Protein AF-A0A956LA83-F1 (afdb_monomer)

Radius of gyration: 20.6 Å; Cα contacts (8 Å, |Δi|>4): 342; chains: 1; bounding box: 44×42×59 Å

pLDDT: mean 84.67, std 11.17, range [37.56, 96.06]

Secondary structure (DSSP, 8-state):
--SS--EEEE--B--SSS-BSHHHHHHHHHSTT--TT-GGGS---TT-BSSSS---EEEEE-SSS-EEE-TTTTT----SBEEEEEEE-SSSSSSPEEEEEETTEEEEEEPP--SS--EEEEE----SSS-TT-TT-EEEEEETTEEEEEE--S--BTTB---SSEEEEEET----

Fol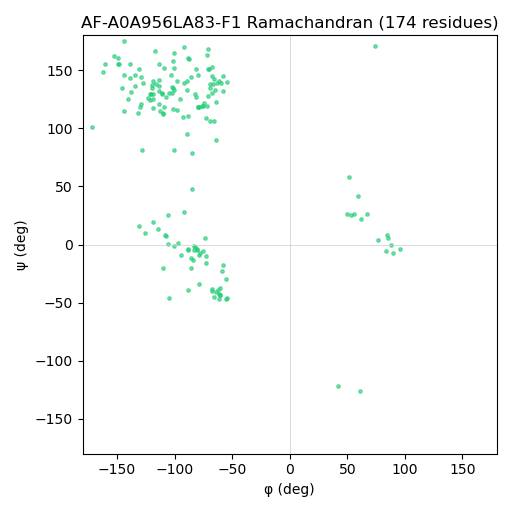dseek 3Di:
DQQDDFKDKDDWQAFPDQAACVVVVVCLVPDPPQDPVDPVSRDCCDRHTHPGGGWIWMWGDPNPRDTDTCCVVLVNGDRFRWQKKAWDQPVPQQFIWIWTDGDVDDIDIRDDDDPADFDKDKDQDADDPDPRRQAQDWDWDAFPNHIHIDGQHPDDMRVDYYDSIDMGGRGHTPGD

Nearest PDB structures (foldseek):
  9etn-assembly1_A  TM=8.160E-01  e=3.363E-03  Mus musculus

Solvent-accessible surface area (backbone atoms only — not comparable to full-atom values): 10405 Å² total; per-residue (Å²): 125,74,26,66,88,54,70,50,76,45,78,8,40,14,32,88,34,71,46,49,44,53,65,58,53,51,49,52,73,72,40,84,88,67,57,89,86,46,72,84,73,57,73,90,58,82,42,40,12,80,80,28,74,35,73,31,44,28,34,39,53,74,61,78,90,46,70,46,83,38,19,70,83,72,71,59,53,58,67,54,32,38,54,23,49,25,47,38,52,84,86,71,82,73,43,65,20,42,42,37,37,32,65,101,46,79,65,47,76,47,77,53,84,74,96,72,84,58,37,59,52,76,45,78,61,67,33,88,90,61,61,56,72,25,59,74,45,72,47,82,48,51,32,76,92,44,63,35,58,48,64,25,66,87,74,78,39,62,87,30,58,41,57,60,53,47,76,43,82,42,40,90,32,90,57,108

Sequence (176 a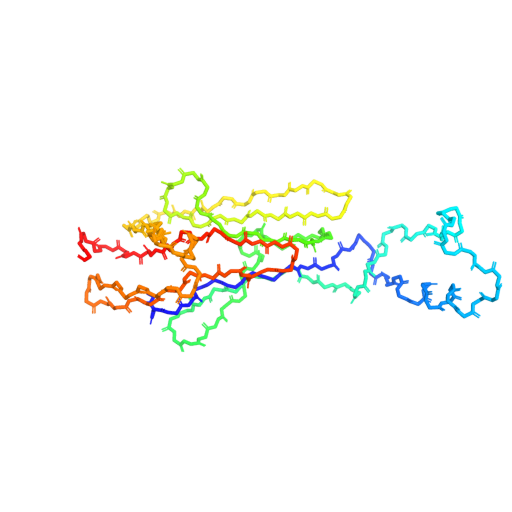a):
GDGDQDLFVVNGLRSRGKQNYIPVLLEMIITPGVDFSDVNNYPDIGDMTWSGYQKQRFFHNLGDGTFAEMAAIAGVDNDLDGRGIAVADFDNDGLLDFYQTNANQPALLYRGTTEKPGNWVQLKLEGTQANRDAVGARVLLTAGGETYLREVNGGNGYSSQSAKRLHFGIGGATAV

Mean predicted aligned error: 8.22 Å

Structure (mmCIF, N/CA/C/O backbone):
data_AF-A0A956LA83-F1
#
_entry.id   AF-A0A956LA83-F1
#
loop_
_atom_site.group_PDB
_atom_site.id
_atom_site.type_symbol
_atom_site.label_atom_id
_atom_site.label_alt_id
_atom_site.label_comp_id
_atom_site.label_asym_id
_atom_site.label_entity_id
_atom_site.label_seq_id
_atom_site.pdbx_PDB_ins_code
_atom_site.Cartn_x
_atom_site.Cartn_y
_atom_site.Cartn_z
_atom_site.occupancy
_atom_site.B_iso_or_equiv
_atom_site.auth_seq_id
_atom_site.auth_comp_id
_atom_site.auth_asym_id
_atom_site.auth_atom_id
_atom_site.pdbx_PDB_model_num
ATOM 1 N N . GLY A 1 1 ? -0.295 -4.627 18.316 1.00 45.66 1 GLY A N 1
ATOM 2 C CA . GLY A 1 1 ? 0.424 -3.561 17.606 1.00 45.66 1 GLY A CA 1
ATOM 3 C C . GLY A 1 1 ? 0.638 -2.449 18.596 1.00 45.66 1 GLY A C 1
ATOM 4 O O . GLY A 1 1 ? -0.288 -2.154 19.334 1.00 45.66 1 GLY A O 1
ATOM 5 N N . ASP A 1 2 ? 1.842 -1.902 18.638 1.00 47.41 2 ASP A N 1
ATOM 6 C CA . ASP A 1 2 ? 2.318 -0.830 19.533 1.00 47.41 2 ASP A CA 1
ATOM 7 C C . ASP A 1 2 ? 1.773 0.568 19.171 1.00 47.41 2 ASP A C 1
ATOM 9 O O . ASP A 1 2 ? 2.153 1.572 19.769 1.00 47.41 2 ASP A O 1
ATOM 13 N N . GLY A 1 3 ? 0.865 0.643 18.196 1.00 37.56 3 GLY A N 1
ATOM 14 C CA . GLY A 1 3 ? 0.297 1.898 17.727 1.00 37.56 3 GLY A CA 1
ATOM 15 C C . GLY A 1 3 ? 1.112 2.569 16.625 1.00 37.56 3 GLY A C 1
ATOM 16 O O . GLY A 1 3 ? 0.634 3.577 16.105 1.00 37.56 3 GLY A O 1
ATOM 17 N N . ASP A 1 4 ? 2.235 1.991 16.187 1.00 46.94 4 ASP A N 1
ATOM 18 C CA . ASP A 1 4 ? 3.032 2.485 15.063 1.00 46.94 4 ASP A CA 1
ATOM 19 C C . ASP A 1 4 ? 2.621 1.844 13.730 1.00 46.94 4 ASP A C 1
ATOM 21 O O . ASP A 1 4 ? 1.757 0.968 13.659 1.00 46.94 4 ASP A O 1
ATOM 25 N N . GLN A 1 5 ? 3.137 2.382 12.624 1.00 51.34 5 GLN A N 1
ATOM 26 C CA . GLN A 1 5 ? 2.823 1.908 11.280 1.00 51.34 5 GLN A CA 1
ATOM 27 C C . GLN A 1 5 ? 3.447 0.518 11.068 1.00 51.34 5 GLN A C 1
ATOM 29 O O . GLN A 1 5 ? 4.654 0.385 10.893 1.00 51.34 5 GLN A O 1
ATOM 34 N N . ASP A 1 6 ? 2.613 -0.521 11.071 1.00 60.62 6 ASP A N 1
ATOM 35 C CA . ASP A 1 6 ? 3.065 -1.918 11.171 1.00 60.62 6 ASP A CA 1
ATOM 36 C C . ASP A 1 6 ? 3.675 -2.494 9.879 1.00 60.62 6 ASP A C 1
ATOM 38 O O . ASP A 1 6 ? 4.152 -3.634 9.851 1.00 60.62 6 ASP A O 1
ATOM 42 N N . LEU A 1 7 ? 3.623 -1.726 8.787 1.00 60.09 7 LEU A N 1
ATOM 43 C CA . LEU A 1 7 ? 3.830 -2.237 7.443 1.00 60.09 7 LEU A CA 1
ATOM 44 C C . LEU A 1 7 ? 4.566 -1.222 6.562 1.00 60.09 7 LEU A C 1
ATOM 46 O O . LEU A 1 7 ? 4.039 -0.152 6.242 1.00 60.09 7 LEU A O 1
ATOM 50 N N . PHE A 1 8 ? 5.779 -1.589 6.142 1.00 62.34 8 PHE A N 1
ATOM 51 C CA . PHE A 1 8 ? 6.566 -0.845 5.161 1.00 62.34 8 PHE A CA 1
ATOM 52 C C . PHE A 1 8 ? 6.832 -1.724 3.945 1.00 62.34 8 PHE A C 1
ATOM 54 O O . PHE A 1 8 ? 7.513 -2.746 4.041 1.00 62.34 8 PHE A O 1
ATOM 61 N N . VAL A 1 9 ? 6.327 -1.309 2.785 1.00 59.62 9 VAL A N 1
ATOM 62 C CA . VAL A 1 9 ? 6.653 -1.947 1.506 1.00 59.62 9 VAL A CA 1
ATOM 63 C C . VAL A 1 9 ? 7.433 -0.967 0.652 1.00 59.62 9 VAL A C 1
ATOM 65 O O . VAL A 1 9 ? 7.056 0.197 0.518 1.00 59.62 9 VAL A O 1
ATOM 68 N N . VAL A 1 10 ? 8.535 -1.442 0.083 1.00 66.44 10 VAL A N 1
ATOM 69 C CA . VAL A 1 10 ? 9.399 -0.647 -0.787 1.00 66.44 10 VAL A CA 1
ATOM 70 C C . VAL A 1 10 ? 9.422 -1.297 -2.158 1.00 66.44 10 VAL A C 1
ATOM 72 O O . VAL A 1 10 ? 9.764 -2.476 -2.288 1.00 66.44 10 VAL A O 1
ATOM 75 N N . ASN A 1 11 ? 9.080 -0.512 -3.180 1.00 61.50 11 ASN A N 1
ATOM 76 C CA . ASN A 1 11 ? 9.165 -0.961 -4.563 1.00 61.50 11 ASN A CA 1
ATOM 77 C C . ASN A 1 11 ? 10.611 -1.224 -4.953 1.00 61.50 11 ASN A C 1
ATOM 79 O O . ASN A 1 11 ? 11.496 -0.403 -4.708 1.00 61.50 11 ASN A O 1
ATOM 83 N N . GLY A 1 12 ? 10.826 -2.374 -5.583 1.00 54.50 12 GLY A N 1
ATOM 84 C CA . GLY A 1 12 ? 12.069 -2.669 -6.272 1.00 54.50 12 GLY A CA 1
ATOM 85 C C . GLY A 1 12 ? 12.029 -2.135 -7.697 1.00 54.50 12 GLY A C 1
ATOM 86 O O . GLY A 1 12 ? 10.996 -2.204 -8.354 1.00 54.50 12 GLY A O 1
ATOM 87 N N . LEU A 1 13 ? 13.165 -1.651 -8.186 1.00 59.66 13 LEU A N 1
ATOM 88 C CA . LEU A 1 13 ? 13.370 -1.302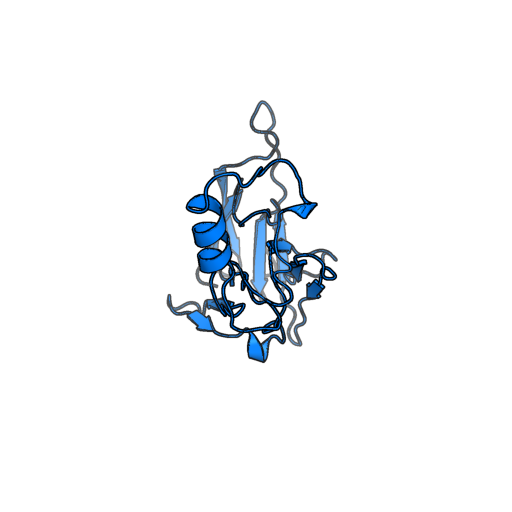 -9.591 1.00 59.66 13 LEU A CA 1
ATOM 89 C C . LEU A 1 13 ? 14.147 -2.448 -10.245 1.00 59.66 13 LEU A C 1
ATOM 91 O O . LEU A 1 13 ? 15.381 -2.421 -10.338 1.00 59.66 13 LEU A O 1
ATOM 95 N N . ARG A 1 14 ? 13.439 -3.519 -10.622 1.00 65.69 14 ARG A N 1
ATOM 96 C CA . ARG A 1 14 ? 14.040 -4.686 -11.281 1.00 65.69 14 ARG A CA 1
ATOM 97 C C . ARG A 1 14 ? 13.575 -4.814 -12.713 1.00 65.69 14 ARG A C 1
ATOM 99 O O . ARG A 1 14 ? 12.439 -5.154 -12.985 1.00 65.69 14 ARG A O 1
ATOM 106 N N . SER A 1 15 ? 14.503 -4.663 -13.634 1.00 58.41 15 SER A N 1
ATOM 107 C CA . SER A 1 15 ? 14.353 -5.217 -14.968 1.00 58.41 15 SER A CA 1
ATOM 108 C C . SER A 1 15 ? 14.903 -6.651 -14.976 1.00 58.41 15 SER A C 1
ATOM 110 O O . SER A 1 15 ? 15.688 -7.048 -14.108 1.00 58.41 15 SER A O 1
ATOM 112 N N . ARG A 1 16 ? 14.500 -7.454 -15.962 1.00 60.78 16 ARG A N 1
ATOM 113 C CA . ARG A 1 16 ? 14.909 -8.863 -16.111 1.00 60.78 16 ARG A CA 1
ATOM 114 C C . ARG A 1 16 ? 16.442 -9.046 -16.222 1.00 60.78 16 ARG A C 1
ATOM 116 O O . ARG A 1 16 ? 16.946 -10.137 -15.956 1.00 60.78 16 ARG A O 1
ATOM 123 N N . GLY A 1 17 ? 17.196 -7.987 -16.539 1.00 65.31 17 GLY A N 1
ATOM 124 C CA . GLY A 1 17 ? 18.657 -7.921 -16.577 1.00 65.31 17 GLY A CA 1
ATOM 125 C C . GLY A 1 17 ? 19.251 -7.084 -15.435 1.00 65.31 17 GLY A C 1
ATOM 126 O O . GLY A 1 17 ? 18.653 -6.143 -14.930 1.00 65.31 17 GLY A O 1
ATOM 127 N N . LYS A 1 18 ? 20.481 -7.401 -15.010 1.00 70.44 18 LYS A N 1
ATOM 128 C CA . LYS A 1 18 ? 21.170 -6.680 -13.912 1.00 70.44 18 LYS A CA 1
ATOM 129 C C . LYS A 1 18 ? 21.815 -5.354 -14.336 1.00 70.44 18 LYS A C 1
ATOM 131 O O . LYS A 1 18 ? 22.423 -4.681 -13.504 1.00 70.44 18 LYS A O 1
ATOM 136 N N . GLN A 1 19 ? 21.763 -5.028 -15.624 1.00 76.00 19 GLN A N 1
ATOM 137 C CA . GLN A 1 19 ? 22.440 -3.872 -16.200 1.00 76.00 19 GLN A CA 1
ATOM 138 C C . GLN A 1 19 ? 21.647 -2.588 -15.940 1.00 76.00 19 GLN A C 1
ATOM 140 O O . GLN A 1 19 ? 20.420 -2.601 -15.884 1.00 76.00 19 GLN A O 1
ATOM 145 N N . ASN A 1 20 ? 22.366 -1.484 -15.751 1.00 80.25 20 ASN A N 1
ATOM 146 C CA . ASN A 1 20 ? 21.794 -0.168 -15.501 1.00 80.25 20 ASN A CA 1
ATOM 147 C C . ASN A 1 20 ? 21.859 0.668 -16.794 1.00 80.25 20 ASN A C 1
ATOM 149 O O . ASN A 1 20 ? 22.909 0.659 -17.435 1.00 80.25 20 ASN A O 1
ATOM 153 N N . TYR A 1 21 ? 20.786 1.381 -17.164 1.00 82.69 21 TYR A N 1
ATOM 154 C CA . TYR A 1 21 ? 20.769 2.241 -18.360 1.00 82.69 21 TYR A CA 1
ATOM 155 C C . TYR A 1 21 ? 21.247 3.690 -18.117 1.00 82.69 21 TYR A C 1
ATOM 157 O O . TYR A 1 21 ? 21.395 4.453 -19.067 1.00 82.69 21 TYR A O 1
ATOM 165 N N . ILE A 1 22 ? 21.539 4.095 -16.875 1.00 85.62 22 ILE A N 1
ATOM 166 C CA . ILE A 1 22 ? 22.123 5.407 -16.531 1.00 85.62 22 ILE A CA 1
ATOM 167 C C . ILE A 1 22 ? 23.422 5.675 -17.307 1.00 85.62 22 ILE A C 1
ATOM 169 O O . ILE A 1 22 ? 23.534 6.764 -17.862 1.00 85.62 22 ILE A O 1
ATOM 173 N N . PRO A 1 23 ? 24.391 4.740 -17.415 1.00 86.81 23 PRO A N 1
ATOM 174 C CA . PRO A 1 23 ? 25.585 4.966 -18.229 1.00 86.81 23 PRO A CA 1
ATOM 175 C C . PRO A 1 23 ? 25.261 5.211 -19.706 1.00 86.81 23 PRO A C 1
ATOM 177 O O . PRO A 1 23 ? 25.881 6.074 -20.314 1.00 86.81 23 PRO A O 1
ATOM 180 N N . VAL A 1 24 ? 24.254 4.518 -20.249 1.00 86.75 24 VAL A N 1
ATOM 181 C CA . VAL A 1 24 ? 23.791 4.693 -21.636 1.00 86.75 24 VAL A CA 1
ATOM 182 C C . VAL A 1 24 ? 23.191 6.090 -21.832 1.00 86.75 24 VAL A C 1
ATOM 184 O O . VAL A 1 24 ? 23.546 6.795 -22.771 1.00 86.75 24 VAL A O 1
ATOM 187 N N . LEU A 1 25 ? 22.343 6.543 -20.901 1.00 86.44 25 LEU A N 1
ATOM 188 C CA . LEU A 1 25 ? 21.807 7.910 -20.899 1.00 86.44 25 LEU A CA 1
ATOM 189 C C . LEU A 1 25 ? 22.909 8.968 -20.779 1.00 86.44 25 LEU A C 1
ATOM 191 O O . LEU A 1 25 ? 22.867 9.978 -21.476 1.00 86.44 25 LEU A O 1
ATOM 195 N N . LEU A 1 26 ? 23.892 8.756 -19.901 1.00 88.31 26 LEU A N 1
ATOM 196 C CA . LEU A 1 26 ? 25.014 9.681 -19.740 1.00 88.31 26 LEU A CA 1
ATOM 197 C C . LEU A 1 26 ? 25.853 9.764 -21.016 1.00 88.31 26 LEU A C 1
ATOM 199 O O . LEU A 1 26 ? 26.232 10.864 -21.404 1.00 88.31 26 LEU A O 1
ATOM 203 N N . GLU A 1 27 ? 26.091 8.634 -21.685 1.00 88.38 27 GLU A N 1
ATOM 204 C CA . GLU A 1 27 ? 26.773 8.587 -22.978 1.00 88.38 27 GLU A CA 1
ATOM 205 C C . GLU A 1 27 ? 26.009 9.380 -24.048 1.00 88.38 27 GLU A C 1
ATOM 207 O O . GLU A 1 27 ? 26.610 10.191 -24.751 1.00 88.38 27 GLU A O 1
ATOM 212 N N . MET A 1 28 ? 24.680 9.251 -24.117 1.00 89.25 28 MET A N 1
ATOM 213 C CA . MET A 1 28 ? 23.854 10.068 -25.016 1.00 89.25 28 MET A CA 1
ATOM 214 C C . MET A 1 28 ? 23.956 11.569 -24.709 1.00 89.25 28 MET A C 1
ATOM 216 O O . MET A 1 28 ? 24.067 12.370 -25.630 1.00 89.25 28 MET A O 1
ATOM 220 N N . ILE A 1 29 ? 23.939 11.957 -23.427 1.00 88.12 29 ILE A N 1
ATOM 221 C CA . ILE A 1 29 ? 24.026 13.364 -22.982 1.00 88.12 29 ILE A CA 1
ATOM 222 C C . ILE A 1 29 ? 25.351 14.008 -23.384 1.00 88.12 29 ILE A C 1
ATOM 224 O O . ILE A 1 29 ? 25.374 15.179 -23.760 1.00 88.12 29 ILE A O 1
ATOM 228 N N . ILE A 1 30 ? 26.454 13.265 -23.303 1.00 91.38 30 ILE A N 1
ATOM 229 C CA . ILE A 1 30 ? 27.777 13.791 -23.659 1.00 91.38 30 ILE A CA 1
ATOM 230 C C . ILE A 1 30 ? 28.089 13.665 -25.155 1.00 91.38 30 ILE A C 1
ATOM 232 O O . ILE A 1 30 ? 29.063 14.263 -25.613 1.00 91.38 30 ILE A O 1
ATOM 236 N N . THR A 1 31 ? 27.289 12.912 -25.916 1.00 91.12 31 THR A N 1
ATOM 237 C CA . THR A 1 31 ? 27.477 12.729 -27.359 1.00 91.12 31 THR A CA 1
ATOM 238 C C . THR A 1 31 ? 26.927 13.942 -28.123 1.00 91.12 31 THR A C 1
ATOM 240 O O . THR A 1 31 ? 25.727 14.217 -28.064 1.00 91.12 31 THR A O 1
ATOM 243 N N . PRO A 1 32 ? 27.762 14.691 -28.871 1.00 93.12 32 PRO A N 1
ATOM 244 C CA . PRO A 1 32 ? 27.289 15.843 -29.632 1.00 93.12 32 PRO A CA 1
ATOM 245 C C . PRO A 1 32 ? 26.282 15.448 -30.719 1.00 93.12 32 PRO A C 1
ATOM 247 O O . PRO A 1 32 ? 26.493 14.478 -31.444 1.00 93.12 32 PRO A O 1
ATOM 250 N N . GLY A 1 33 ? 25.231 16.252 -30.890 1.00 89.19 33 GLY A N 1
ATOM 2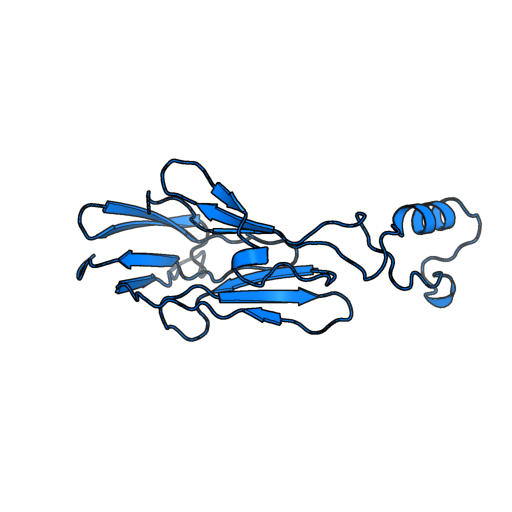51 C CA . GLY A 1 33 ? 24.275 16.098 -31.992 1.00 89.19 33 GLY A CA 1
ATOM 252 C C . GLY A 1 33 ? 23.139 15.101 -31.750 1.00 89.19 33 GLY A C 1
ATOM 253 O O . GLY A 1 33 ? 22.346 14.887 -32.662 1.00 89.19 33 GLY A O 1
ATOM 254 N N . VAL A 1 34 ? 23.022 14.526 -30.549 1.00 89.44 34 VAL A N 1
ATOM 255 C CA . VAL A 1 34 ? 21.844 13.737 -30.160 1.00 89.44 34 VAL A CA 1
ATOM 256 C C . VAL A 1 34 ? 20.649 14.672 -29.947 1.00 89.44 34 VAL A C 1
ATOM 258 O O . VAL A 1 34 ? 20.684 15.553 -29.086 1.00 89.44 34 VAL A O 1
ATOM 261 N N . ASP A 1 35 ? 19.582 14.479 -30.725 1.00 89.50 35 ASP A N 1
ATOM 262 C CA . ASP A 1 35 ? 18.296 15.145 -30.509 1.00 89.50 35 ASP A CA 1
ATOM 263 C C . ASP A 1 35 ? 17.435 14.308 -29.552 1.00 89.50 35 ASP A C 1
ATOM 265 O O . ASP A 1 35 ? 16.959 13.231 -29.911 1.00 89.50 35 ASP A O 1
ATOM 269 N N . PHE A 1 36 ? 17.231 14.820 -28.335 1.00 86.50 36 PHE A N 1
ATOM 270 C CA . PHE A 1 36 ? 16.433 14.184 -27.279 1.00 86.50 36 PHE A CA 1
ATOM 271 C C . PHE A 1 36 ? 14.920 14.224 -27.530 1.00 86.50 36 PHE A C 1
ATOM 273 O O . PHE A 1 36 ? 14.164 13.599 -26.790 1.00 86.50 36 PHE A O 1
ATOM 280 N N . SER A 1 37 ? 14.455 14.973 -28.531 1.00 88.25 37 SER A N 1
ATOM 281 C CA . SER A 1 37 ? 13.035 15.016 -28.888 1.00 88.25 37 SER A CA 1
ATOM 282 C C . SER A 1 37 ? 12.622 13.894 -29.845 1.00 88.25 37 SER A C 1
ATOM 284 O O . SER A 1 37 ? 11.442 13.542 -29.892 1.00 88.25 37 SER A O 1
ATOM 286 N N . ASP A 1 38 ? 13.578 13.290 -30.558 1.00 88.88 38 ASP A N 1
ATOM 287 C CA . ASP A 1 38 ? 13.332 12.157 -31.446 1.00 88.88 38 ASP A CA 1
ATOM 288 C C . ASP A 1 38 ? 13.538 10.832 -30.702 1.00 88.88 38 ASP A C 1
ATOM 290 O O . ASP A 1 38 ? 14.658 10.424 -30.388 1.00 88.88 38 ASP A O 1
ATOM 294 N N . VAL A 1 39 ? 12.434 10.125 -30.450 1.00 82.44 39 VAL A N 1
ATOM 295 C CA . VAL A 1 39 ? 12.437 8.819 -29.775 1.00 82.44 39 VAL A CA 1
ATOM 296 C C . VAL A 1 39 ? 13.273 7.768 -30.518 1.00 82.44 39 VAL A C 1
ATOM 298 O O . VAL A 1 39 ? 13.760 6.834 -29.891 1.00 82.44 39 VAL A O 1
ATOM 301 N N . ASN A 1 40 ? 13.499 7.924 -31.828 1.00 87.88 40 ASN A N 1
ATOM 302 C CA . ASN A 1 40 ? 14.317 6.992 -32.609 1.00 87.88 40 ASN A CA 1
ATOM 303 C C . ASN A 1 40 ? 15.820 7.115 -32.311 1.00 87.88 40 ASN A C 1
ATOM 305 O O . ASN A 1 40 ? 16.574 6.199 -32.633 1.00 87.88 40 ASN A O 1
ATOM 309 N N . ASN A 1 41 ? 16.261 8.210 -31.679 1.00 87.62 41 ASN A N 1
ATOM 310 C CA . ASN A 1 41 ? 17.645 8.366 -31.223 1.00 87.62 41 ASN A CA 1
ATOM 311 C C . ASN A 1 41 ? 17.924 7.618 -29.912 1.00 87.62 41 ASN A C 1
ATOM 313 O O . ASN A 1 41 ? 19.079 7.534 -29.491 1.00 87.62 41 ASN A O 1
ATOM 317 N N . TYR A 1 42 ? 16.890 7.094 -29.246 1.00 86.38 42 TYR A N 1
ATOM 318 C CA . TYR A 1 42 ? 17.052 6.357 -28.000 1.00 86.38 42 TYR A CA 1
ATOM 319 C C . TYR A 1 42 ? 17.471 4.907 -28.289 1.00 86.38 42 TYR A C 1
ATOM 321 O O . TYR A 1 42 ? 16.803 4.217 -29.061 1.00 86.38 42 TYR A O 1
ATOM 329 N N . PRO A 1 43 ? 18.562 4.418 -27.674 1.00 84.06 43 PRO A N 1
ATOM 330 C CA . PRO A 1 43 ? 19.011 3.046 -27.841 1.00 84.06 43 PRO A CA 1
ATOM 331 C C . PRO A 1 43 ? 18.013 2.072 -27.216 1.00 84.06 43 PRO A C 1
ATOM 333 O O . PRO A 1 43 ? 17.328 2.394 -26.243 1.00 84.06 43 PRO A O 1
ATOM 336 N N . ASP A 1 44 ? 17.974 0.852 -27.748 1.00 83.94 44 ASP A N 1
ATOM 337 C CA . ASP A 1 44 ? 17.224 -0.233 -27.125 1.00 83.94 44 ASP A CA 1
ATOM 338 C C . ASP A 1 44 ? 17.863 -0.588 -25.775 1.00 83.94 44 ASP A C 1
ATOM 340 O O . ASP A 1 44 ? 18.948 -1.170 -25.703 1.00 83.94 44 ASP A O 1
ATOM 344 N N . ILE A 1 45 ? 17.191 -0.190 -24.696 1.00 78.19 45 ILE A N 1
ATOM 345 C CA . ILE A 1 45 ? 17.614 -0.469 -23.322 1.00 78.19 45 ILE A CA 1
ATOM 346 C C . ILE A 1 45 ? 17.187 -1.865 -22.851 1.00 78.19 45 ILE A C 1
ATOM 348 O O . ILE A 1 45 ? 17.575 -2.262 -21.755 1.00 78.19 45 ILE A O 1
ATOM 352 N N . GLY A 1 46 ? 16.418 -2.616 -23.651 1.00 78.75 46 GLY A N 1
ATOM 353 C CA . GLY A 1 46 ? 15.995 -3.986 -23.368 1.00 78.75 46 GLY A CA 1
ATOM 354 C C . GLY A 1 46 ? 15.575 -4.212 -21.912 1.00 78.75 46 GLY A C 1
ATOM 355 O O . GLY A 1 46 ? 14.701 -3.533 -21.378 1.00 78.75 46 GLY A O 1
ATOM 356 N N . ASP A 1 47 ? 16.251 -5.157 -21.257 1.00 74.69 47 ASP A N 1
ATOM 357 C CA . ASP A 1 47 ? 16.019 -5.527 -19.861 1.00 74.69 47 ASP A CA 1
ATOM 358 C C . ASP A 1 47 ? 16.907 -4.744 -18.860 1.00 74.69 47 ASP A C 1
ATOM 360 O O . ASP A 1 47 ? 17.250 -5.281 -17.802 1.00 74.69 47 ASP A O 1
ATOM 364 N N . MET A 1 48 ? 17.343 -3.515 -19.156 1.00 78.88 48 MET A N 1
ATOM 365 C CA . MET A 1 48 ? 18.096 -2.663 -18.215 1.00 78.88 48 MET A CA 1
ATOM 366 C C . MET A 1 48 ? 17.177 -1.924 -17.223 1.00 78.88 48 MET A C 1
ATOM 368 O O . MET A 1 48 ? 16.041 -1.586 -17.542 1.00 78.88 48 MET A O 1
ATOM 372 N N . THR A 1 49 ? 17.678 -1.627 -16.019 1.00 74.62 49 THR A N 1
ATOM 373 C CA . THR A 1 49 ? 16.942 -0.928 -14.939 1.00 74.62 49 THR A CA 1
ATOM 374 C C . THR A 1 49 ? 17.542 0.450 -14.657 1.00 74.62 49 THR A C 1
ATOM 376 O O . THR A 1 49 ? 18.727 0.683 -14.894 1.00 74.62 49 THR A O 1
ATOM 379 N N . TRP A 1 50 ? 16.741 1.372 -14.117 1.00 70.62 50 TRP A N 1
ATOM 380 C CA . TRP A 1 50 ? 17.181 2.724 -13.753 1.00 70.62 50 TRP A CA 1
ATOM 381 C C . TRP A 1 50 ? 18.278 2.698 -12.679 1.00 70.62 50 TRP A C 1
ATOM 383 O O . TRP A 1 50 ? 19.279 3.402 -12.778 1.00 70.62 50 TRP A O 1
ATOM 393 N N . SER A 1 51 ? 18.106 1.923 -11.609 1.00 66.12 51 SER A N 1
ATOM 394 C CA . SER A 1 51 ? 18.902 2.066 -10.375 1.00 66.12 51 SER A CA 1
ATOM 395 C C . SER A 1 51 ? 19.802 0.866 -10.068 1.00 66.12 51 SER A C 1
ATOM 397 O O . SER A 1 51 ? 20.368 0.769 -8.978 1.00 66.12 51 SER A O 1
ATOM 399 N N . GLY A 1 52 ? 19.994 -0.035 -11.035 1.00 63.62 52 GLY A N 1
ATOM 400 C CA . GLY A 1 52 ? 20.620 -1.331 -10.780 1.00 63.62 52 GLY A CA 1
ATOM 401 C C . GLY A 1 52 ? 19.663 -2.280 -10.051 1.00 63.62 52 GLY A C 1
ATOM 402 O O . GLY A 1 52 ? 18.571 -1.911 -9.640 1.00 63.62 52 GLY A O 1
ATOM 403 N N . TYR A 1 53 ? 20.048 -3.547 -9.940 1.00 68.19 53 TYR A N 1
ATOM 404 C CA . TYR A 1 53 ? 19.182 -4.637 -9.480 1.00 68.19 53 TYR A CA 1
ATOM 405 C C . TYR A 1 53 ? 18.716 -4.474 -8.012 1.00 68.19 53 TYR A C 1
ATOM 407 O O . TYR A 1 53 ? 19.372 -4.966 -7.091 1.00 68.19 53 TYR A O 1
ATOM 415 N N . GLN A 1 54 ? 17.576 -3.811 -7.782 1.00 75.50 54 GLN A N 1
ATOM 416 C CA . GLN A 1 54 ? 17.033 -3.517 -6.446 1.00 75.50 54 GLN A CA 1
ATOM 417 C C . GLN A 1 54 ? 15.773 -4.330 -6.150 1.00 75.50 54 GLN A C 1
ATOM 419 O O . GLN A 1 54 ? 14.736 -4.097 -6.755 1.00 75.50 54 GLN A O 1
ATOM 424 N N . LYS A 1 55 ? 15.840 -5.274 -5.201 1.00 78.88 55 LYS A N 1
ATOM 425 C CA . LYS A 1 55 ? 14.693 -6.131 -4.849 1.00 78.88 55 LYS A CA 1
ATOM 426 C C . LYS A 1 55 ? 13.559 -5.349 -4.186 1.00 78.88 55 LYS A C 1
ATOM 428 O O . LYS A 1 55 ? 13.830 -4.486 -3.353 1.00 78.88 55 LYS A O 1
ATOM 433 N N . GLN A 1 56 ? 12.320 -5.751 -4.468 1.00 83.31 56 GLN A N 1
ATOM 434 C CA . GLN A 1 56 ? 11.173 -5.410 -3.631 1.00 83.31 56 GLN A CA 1
ATOM 435 C C . GLN A 1 56 ? 11.387 -5.962 -2.218 1.00 83.31 56 GLN A C 1
ATOM 437 O O . GLN A 1 56 ? 11.915 -7.065 -2.045 1.00 83.31 56 GLN A O 1
ATOM 442 N N . ARG A 1 57 ? 11.021 -5.167 -1.212 1.00 86.50 57 ARG A N 1
ATOM 443 C CA . ARG A 1 57 ? 11.140 -5.523 0.206 1.00 86.50 57 ARG A CA 1
ATOM 444 C C . ARG A 1 57 ? 9.823 -5.279 0.908 1.00 86.50 57 ARG A C 1
ATOM 446 O O . ARG A 1 57 ? 9.144 -4.291 0.627 1.00 86.50 57 ARG A O 1
ATOM 453 N N . PHE A 1 58 ? 9.512 -6.152 1.851 1.00 88.50 58 PHE A N 1
ATOM 454 C CA . PHE A 1 58 ? 8.348 -6.026 2.705 1.00 88.50 58 PHE A CA 1
ATOM 455 C C . PHE A 1 58 ? 8.797 -6.207 4.151 1.00 88.50 58 PHE A C 1
ATOM 457 O O . PHE A 1 58 ? 9.337 -7.251 4.495 1.00 88.50 58 PHE A O 1
ATOM 464 N N . PHE A 1 59 ? 8.607 -5.183 4.978 1.00 86.88 59 PHE A N 1
ATOM 465 C CA . PHE A 1 59 ? 8.966 -5.199 6.387 1.00 86.88 59 PHE A CA 1
ATOM 466 C C . PHE A 1 59 ? 7.717 -5.195 7.265 1.00 86.88 59 PHE A C 1
ATOM 468 O O . PHE A 1 59 ? 6.838 -4.345 7.102 1.00 86.88 59 PHE A O 1
ATOM 475 N N . HIS A 1 60 ? 7.679 -6.128 8.212 1.00 84.94 60 HIS A N 1
ATOM 476 C CA . HIS A 1 60 ? 6.636 -6.243 9.225 1.00 84.94 60 HIS A CA 1
ATOM 477 C C . HIS A 1 60 ? 7.178 -5.804 10.589 1.00 84.94 60 HIS A C 1
ATOM 479 O O . HIS A 1 60 ? 8.220 -6.313 11.010 1.00 84.94 60 HIS A O 1
ATOM 485 N N . ASN A 1 61 ? 6.497 -4.865 11.255 1.00 82.06 61 ASN A N 1
ATOM 486 C CA . ASN A 1 61 ? 6.823 -4.468 12.630 1.00 82.06 61 ASN A CA 1
ATOM 487 C C . ASN A 1 61 ? 6.511 -5.623 13.594 1.00 82.06 61 ASN A C 1
ATOM 489 O O . ASN A 1 61 ? 5.407 -6.167 13.567 1.00 82.06 61 ASN A O 1
ATOM 493 N N . LEU A 1 62 ? 7.464 -5.976 14.457 1.00 82.44 62 LEU A N 1
ATOM 494 C CA . LEU A 1 62 ? 7.299 -7.018 15.475 1.00 82.44 62 LEU A CA 1
ATOM 495 C C . LEU A 1 62 ? 6.719 -6.490 16.801 1.00 82.44 62 LEU A C 1
ATOM 497 O O . LEU A 1 62 ? 6.427 -7.282 17.697 1.00 82.44 62 LEU A O 1
ATOM 501 N N . GLY A 1 63 ? 6.503 -5.176 16.917 1.00 74.56 63 GLY A N 1
ATOM 502 C CA . GLY A 1 63 ? 5.895 -4.526 18.083 1.00 74.56 63 GLY A CA 1
ATOM 503 C C . GLY A 1 63 ? 6.873 -4.206 19.217 1.00 74.56 63 GLY A C 1
ATOM 504 O O . GLY A 1 63 ? 6.450 -3.824 20.304 1.00 74.56 63 GLY A O 1
ATOM 505 N N . ASP A 1 64 ? 8.172 -4.386 18.986 1.00 80.44 64 ASP A N 1
ATOM 506 C CA . ASP A 1 64 ? 9.269 -4.039 19.899 1.00 80.44 64 ASP A CA 1
ATOM 507 C C . ASP A 1 64 ? 10.228 -3.003 19.278 1.00 80.44 64 ASP A C 1
ATOM 509 O O . ASP A 1 64 ? 11.378 -2.858 19.699 1.00 80.44 64 ASP A O 1
ATOM 513 N N . GLY A 1 65 ? 9.757 -2.291 18.248 1.00 78.44 65 GLY A N 1
ATOM 514 C CA . GLY A 1 65 ? 10.552 -1.361 17.447 1.00 78.44 65 GLY A CA 1
ATOM 515 C C . GLY A 1 65 ? 11.481 -2.039 16.434 1.00 78.44 65 GLY A C 1
ATOM 516 O O . GLY A 1 65 ? 12.241 -1.346 15.752 1.00 78.44 65 GLY A O 1
ATOM 517 N N . THR A 1 66 ? 11.442 -3.370 16.311 1.00 85.56 66 THR A N 1
ATOM 518 C CA . THR A 1 66 ? 12.181 -4.112 15.285 1.00 85.56 66 THR A CA 1
ATOM 519 C C . THR A 1 66 ? 11.284 -4.541 14.124 1.00 85.56 66 THR A C 1
ATOM 521 O O . THR A 1 66 ? 10.062 -4.630 14.235 1.00 85.56 66 THR A O 1
ATOM 524 N N . PHE A 1 67 ? 11.911 -4.804 12.973 1.00 88.25 67 PHE A N 1
ATOM 525 C CA . PHE A 1 67 ? 11.223 -5.184 11.742 1.00 88.25 67 PHE A CA 1
ATOM 526 C C . PHE A 1 67 ? 11.799 -6.475 11.165 1.00 88.25 67 PHE A C 1
ATOM 528 O O . PHE A 1 67 ? 13.019 -6.643 11.088 1.00 88.25 67 PHE A O 1
ATOM 535 N N . ALA A 1 68 ? 10.923 -7.353 10.682 1.00 90.06 68 ALA A N 1
ATOM 536 C CA . ALA A 1 68 ? 11.295 -8.542 9.922 1.00 90.06 68 ALA A CA 1
ATOM 537 C C . ALA A 1 68 ? 11.108 -8.305 8.418 1.00 90.06 68 ALA A C 1
ATOM 539 O O . ALA A 1 68 ? 10.056 -7.831 7.997 1.00 90.06 68 ALA A O 1
ATOM 540 N N . GLU A 1 69 ? 12.102 -8.662 7.597 1.00 92.44 69 GLU A N 1
ATOM 541 C CA . GLU A 1 69 ? 11.957 -8.691 6.134 1.00 92.44 69 GLU A CA 1
ATOM 542 C C . GLU A 1 69 ? 11.223 -9.974 5.728 1.00 92.44 69 GLU A C 1
ATOM 544 O O . GLU A 1 69 ? 11.691 -11.080 5.998 1.00 92.44 69 GLU A O 1
ATOM 549 N N . MET A 1 70 ? 10.059 -9.825 5.108 1.00 90.94 70 MET A N 1
ATOM 550 C CA . MET A 1 70 ? 9.102 -10.897 4.851 1.00 90.94 70 MET A CA 1
ATOM 551 C C . MET A 1 70 ? 8.716 -11.020 3.376 1.00 90.94 70 MET A C 1
ATOM 553 O O . MET A 1 70 ? 7.800 -11.782 3.081 1.00 90.94 70 MET A O 1
ATOM 557 N N . ALA A 1 71 ? 9.377 -10.333 2.432 1.00 90.31 71 ALA A N 1
ATOM 558 C CA . ALA A 1 71 ? 8.928 -10.327 1.035 1.00 90.31 71 ALA A CA 1
ATOM 559 C C . ALA A 1 71 ? 8.799 -11.734 0.440 1.00 90.31 71 ALA A C 1
ATOM 561 O O . ALA A 1 71 ? 7.766 -12.057 -0.141 1.00 90.31 71 ALA A O 1
ATOM 562 N N . ALA A 1 72 ? 9.807 -12.583 0.646 1.00 91.06 72 ALA A N 1
ATOM 563 C CA . ALA A 1 72 ? 9.789 -13.958 0.150 1.00 91.06 72 ALA A CA 1
ATOM 564 C C . ALA A 1 72 ? 8.731 -14.822 0.848 1.00 91.06 72 ALA A C 1
ATOM 566 O O . ALA A 1 72 ? 8.058 -15.628 0.214 1.00 91.06 72 ALA A O 1
ATOM 567 N N . ILE A 1 73 ? 8.550 -14.630 2.157 1.00 90.19 73 ILE A N 1
ATOM 568 C CA . ILE A 1 73 ? 7.568 -15.379 2.954 1.00 90.19 73 ILE A CA 1
ATOM 569 C C . ILE A 1 73 ? 6.142 -15.007 2.529 1.00 90.19 73 ILE A C 1
ATOM 571 O O . ILE A 1 73 ? 5.282 -15.875 2.428 1.00 90.19 73 ILE A O 1
ATOM 575 N N . ALA A 1 74 ? 5.903 -13.726 2.252 1.00 87.12 74 ALA A N 1
ATOM 576 C CA . ALA A 1 74 ? 4.616 -13.204 1.808 1.00 87.12 74 ALA A CA 1
ATOM 577 C C . ALA A 1 74 ? 4.373 -13.372 0.295 1.00 87.12 74 ALA A C 1
ATOM 579 O O . ALA A 1 74 ? 3.316 -12.982 -0.191 1.00 87.12 74 ALA A O 1
ATOM 580 N N . GLY A 1 75 ? 5.333 -13.924 -0.459 1.00 89.56 75 GLY A N 1
ATOM 581 C CA . GLY A 1 75 ? 5.210 -14.125 -1.907 1.00 89.56 75 GLY A CA 1
ATOM 582 C C . GLY A 1 75 ? 5.171 -12.828 -2.723 1.00 89.56 75 GLY A C 1
ATOM 583 O O . GLY A 1 75 ? 4.594 -12.798 -3.809 1.00 89.56 75 GLY A O 1
ATOM 584 N N . VAL A 1 76 ? 5.764 -11.750 -2.204 1.00 89.25 76 VAL A N 1
ATOM 585 C CA . VAL A 1 76 ? 5.824 -10.426 -2.851 1.00 89.25 76 VAL A CA 1
ATOM 586 C C . VAL A 1 76 ? 7.228 -10.088 -3.378 1.00 89.25 76 VAL A C 1
ATOM 588 O O . VAL A 1 76 ? 7.469 -8.970 -3.826 1.00 89.25 76 VAL A O 1
ATOM 591 N N . ASP A 1 77 ? 8.178 -11.027 -3.353 1.00 88.12 77 ASP A N 1
ATOM 592 C CA . ASP A 1 77 ? 9.574 -10.851 -3.785 1.00 88.12 77 ASP A CA 1
ATOM 593 C C . ASP A 1 77 ? 9.790 -11.054 -5.297 1.00 88.12 77 ASP A C 1
ATOM 595 O O . ASP A 1 77 ? 10.718 -11.733 -5.739 1.00 88.12 77 ASP A O 1
ATOM 599 N N . ASN A 1 78 ? 8.948 -10.425 -6.114 1.00 86.50 78 ASN A N 1
ATOM 600 C CA . ASN A 1 78 ? 9.007 -10.540 -7.570 1.00 86.50 78 ASN A CA 1
ATOM 601 C C . ASN A 1 78 ? 10.225 -9.816 -8.201 1.00 86.50 78 ASN A C 1
ATOM 603 O O . ASN A 1 78 ? 10.951 -9.034 -7.569 1.00 86.50 78 ASN A O 1
ATOM 607 N N . ASP A 1 79 ? 10.445 -10.100 -9.488 1.00 82.62 79 ASP A N 1
ATOM 608 C CA . ASP A 1 79 ? 11.512 -9.519 -10.311 1.00 82.62 79 ASP A CA 1
ATOM 609 C C . ASP A 1 79 ? 10.996 -8.464 -11.320 1.00 82.62 79 ASP A C 1
ATOM 611 O O . ASP A 1 79 ? 11.618 -8.263 -12.363 1.00 82.62 79 ASP A O 1
ATOM 615 N N . LEU A 1 80 ? 9.858 -7.813 -11.047 1.00 83.88 80 LEU A N 1
ATOM 616 C CA . LEU A 1 80 ? 9.273 -6.790 -11.927 1.00 83.88 80 LEU A CA 1
ATOM 617 C C . LEU A 1 80 ? 9.822 -5.385 -11.649 1.00 83.88 80 LEU A C 1
ATOM 619 O O . LEU A 1 80 ? 10.320 -5.089 -10.558 1.00 83.88 80 LEU A O 1
ATOM 623 N N . ASP A 1 81 ? 9.681 -4.498 -12.638 1.00 82.12 81 ASP A N 1
ATOM 624 C CA . ASP A 1 81 ? 10.135 -3.110 -12.541 1.00 82.12 81 ASP A CA 1
ATOM 625 C C . ASP A 1 81 ? 9.052 -2.260 -11.870 1.00 82.12 81 ASP A C 1
ATOM 627 O O . ASP A 1 81 ? 8.263 -1.587 -12.538 1.00 82.12 81 ASP A O 1
ATOM 631 N N . GLY A 1 82 ? 8.978 -2.350 -10.540 1.00 85.44 82 GLY A N 1
ATOM 632 C CA . GLY A 1 82 ? 7.971 -1.693 -9.713 1.00 85.44 82 GLY A CA 1
ATOM 633 C C . GLY A 1 82 ? 8.065 -0.169 -9.763 1.00 85.44 82 GLY A C 1
ATOM 634 O O . GLY A 1 82 ? 9.082 0.428 -9.411 1.00 85.44 82 GLY A O 1
ATOM 635 N N . ARG A 1 83 ? 6.969 0.487 -10.154 1.00 84.88 83 ARG A N 1
ATOM 636 C CA . ARG A 1 83 ? 6.875 1.952 -10.289 1.00 84.88 83 ARG A CA 1
ATOM 637 C C . ARG A 1 83 ? 5.988 2.614 -9.250 1.00 84.88 83 ARG A C 1
ATOM 639 O O . ARG A 1 83 ? 6.158 3.803 -9.010 1.00 84.88 83 ARG A O 1
ATOM 646 N N . GLY A 1 84 ? 5.093 1.868 -8.616 1.00 87.31 84 GLY A N 1
ATOM 647 C CA . GLY A 1 84 ? 4.203 2.382 -7.586 1.00 87.31 84 GLY A CA 1
ATOM 648 C C . GLY A 1 84 ? 3.611 1.255 -6.755 1.00 87.31 84 GLY A C 1
ATOM 649 O O . GLY A 1 84 ? 3.415 0.147 -7.247 1.00 87.31 84 GLY A O 1
ATOM 650 N N . ILE A 1 85 ? 3.349 1.543 -5.479 1.00 89.94 85 ILE A N 1
ATOM 651 C CA . ILE A 1 85 ? 2.638 0.632 -4.577 1.00 89.94 85 ILE A CA 1
ATOM 652 C C . ILE A 1 85 ? 1.645 1.392 -3.722 1.00 89.94 85 ILE A C 1
ATOM 654 O O . ILE A 1 85 ? 1.972 2.427 -3.141 1.00 89.94 85 ILE A O 1
ATOM 658 N N . ALA A 1 86 ? 0.424 0.890 -3.669 1.00 90.50 86 ALA A N 1
ATOM 659 C CA . ALA A 1 86 ? -0.616 1.403 -2.800 1.00 90.50 86 ALA A CA 1
ATOM 660 C C . ALA A 1 86 ? -1.064 0.297 -1.850 1.00 90.50 86 ALA A C 1
ATOM 662 O O . ALA A 1 86 ? -1.247 -0.847 -2.268 1.00 90.50 86 ALA A O 1
ATOM 663 N N . VAL A 1 87 ? -1.248 0.660 -0.584 1.00 90.75 87 VAL A N 1
ATOM 664 C CA . VAL A 1 87 ? -1.822 -0.216 0.437 1.00 90.75 87 VAL A CA 1
ATOM 665 C C . VAL A 1 87 ? -3.278 0.178 0.658 1.00 90.75 87 VAL A C 1
ATOM 667 O O . VAL A 1 87 ? -3.586 1.363 0.837 1.00 90.75 87 VAL A O 1
ATOM 670 N N . ALA A 1 88 ? -4.179 -0.794 0.629 1.00 90.81 88 ALA A N 1
ATOM 671 C CA . ALA A 1 88 ? -5.584 -0.610 0.972 1.00 90.81 88 ALA A CA 1
ATOM 672 C C . ALA A 1 88 ? -6.204 -1.966 1.304 1.00 90.81 88 ALA A C 1
ATOM 674 O O . ALA A 1 88 ? -5.738 -2.981 0.821 1.00 90.81 88 ALA A O 1
ATOM 675 N N . ASP A 1 89 ? -7.267 -1.972 2.087 1.00 92.25 89 ASP A N 1
ATOM 676 C CA . ASP A 1 89 ? -8.157 -3.127 2.213 1.00 92.25 89 ASP A CA 1
ATOM 677 C C . ASP A 1 89 ? -9.229 -2.974 1.118 1.00 92.25 89 ASP A C 1
ATOM 679 O O . ASP A 1 89 ? -10.143 -2.146 1.245 1.00 92.25 89 ASP A O 1
ATOM 683 N N . PHE A 1 90 ? -9.011 -3.617 -0.038 1.00 92.31 90 PHE A N 1
ATOM 684 C CA . PHE A 1 90 ? -9.806 -3.362 -1.247 1.00 92.31 90 PHE A CA 1
ATOM 685 C C . PHE A 1 90 ? -11.165 -4.057 -1.209 1.00 92.31 90 PHE A C 1
ATOM 687 O O . PHE A 1 90 ? -12.134 -3.512 -1.751 1.00 92.31 90 PHE A O 1
ATOM 694 N N . ASP A 1 91 ? -11.250 -5.238 -0.599 1.00 94.56 91 ASP A N 1
ATOM 695 C CA . ASP A 1 91 ? -12.490 -6.005 -0.476 1.00 94.56 91 ASP A CA 1
ATOM 696 C C . ASP A 1 91 ? -13.208 -5.815 0.874 1.00 94.56 91 ASP A C 1
ATOM 698 O O . ASP A 1 91 ? -14.344 -6.269 1.021 1.00 94.56 91 ASP A O 1
ATOM 702 N N . ASN A 1 92 ? -12.669 -4.970 1.762 1.00 93.81 92 ASN A N 1
ATOM 703 C CA . ASN A 1 92 ? -13.215 -4.631 3.083 1.00 93.81 92 ASN A CA 1
ATOM 704 C C . ASN A 1 92 ? -13.350 -5.872 3.975 1.00 93.81 92 ASN A C 1
ATOM 706 O O . ASN A 1 92 ? -14.368 -6.039 4.655 1.00 93.81 92 ASN A O 1
ATOM 710 N N . ASP A 1 93 ? -12.348 -6.749 3.949 1.00 92.50 93 ASP A N 1
ATOM 711 C CA . ASP A 1 93 ? -12.284 -7.951 4.780 1.00 92.50 93 ASP A CA 1
ATOM 712 C C . ASP A 1 93 ? -11.483 -7.736 6.081 1.00 92.50 93 ASP A C 1
ATOM 714 O O . ASP A 1 93 ? -11.545 -8.556 7.005 1.00 92.50 93 ASP A O 1
ATOM 718 N N . GLY A 1 94 ? -10.813 -6.585 6.201 1.00 89.88 94 GLY A N 1
ATOM 719 C CA . GLY A 1 94 ? -9.997 -6.204 7.347 1.00 89.88 94 GLY A CA 1
ATOM 720 C C . GLY A 1 94 ? -8.516 -6.497 7.206 1.00 89.88 94 GLY A C 1
ATOM 721 O O . GLY A 1 94 ? -7.749 -6.121 8.098 1.00 89.88 94 GLY A O 1
ATOM 722 N N . LEU A 1 95 ? -8.099 -7.130 6.116 1.00 90.31 95 LEU A N 1
ATOM 723 C CA . LEU A 1 95 ? -6.711 -7.379 5.779 1.00 90.31 95 LEU A CA 1
ATOM 724 C C . LEU A 1 95 ? -6.238 -6.305 4.798 1.00 90.31 95 LEU A C 1
ATOM 726 O O . LEU A 1 95 ? -6.966 -5.848 3.926 1.00 90.31 95 LEU A O 1
ATOM 730 N N . LE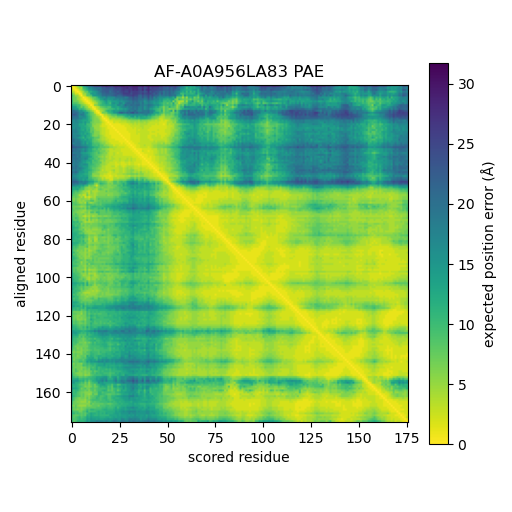U A 1 96 ? -5.002 -5.842 4.977 1.00 90.00 96 LEU A N 1
ATOM 731 C CA . LEU A 1 96 ? -4.414 -4.896 4.036 1.00 90.00 96 LEU A CA 1
ATOM 732 C C . LEU A 1 96 ? -3.857 -5.653 2.831 1.00 90.00 96 LEU A C 1
ATOM 734 O O . LEU A 1 96 ? -3.052 -6.572 2.985 1.00 90.00 96 LEU A O 1
ATOM 738 N N . ASP A 1 97 ? -4.236 -5.196 1.646 1.00 91.81 97 ASP A N 1
ATOM 739 C CA . ASP A 1 97 ? -3.733 -5.658 0.361 1.00 91.81 97 ASP A CA 1
ATOM 740 C C . ASP A 1 97 ? -2.678 -4.696 -0.199 1.00 91.81 97 ASP A C 1
ATOM 742 O O . ASP A 1 97 ? -2.585 -3.519 0.181 1.00 91.81 97 ASP A O 1
ATOM 746 N N . PHE A 1 98 ? -1.937 -5.175 -1.200 1.00 90.94 98 PHE A N 1
ATOM 747 C CA . PHE A 1 98 ? -0.994 -4.367 -1.970 1.00 90.94 98 PHE A CA 1
ATOM 748 C C . PHE A 1 98 ? -1.371 -4.327 -3.440 1.00 90.94 98 PHE A C 1
ATOM 750 O O . PHE A 1 98 ? -1.513 -5.364 -4.084 1.00 90.94 98 PHE A O 1
ATOM 757 N N . TYR A 1 99 ? -1.435 -3.126 -4.004 1.00 92.06 99 TYR A N 1
ATOM 758 C CA . TYR A 1 99 ? -1.540 -2.929 -5.442 1.00 92.06 99 TYR A CA 1
ATOM 759 C C . TYR A 1 99 ? -0.238 -2.347 -5.989 1.00 92.06 99 TYR A C 1
ATOM 761 O O . TYR A 1 99 ? 0.112 -1.207 -5.682 1.00 92.06 99 TYR A O 1
ATOM 769 N N . GLN A 1 100 ? 0.473 -3.133 -6.794 1.00 91.62 100 GLN A N 1
ATOM 770 C CA . GLN A 1 100 ? 1.757 -2.793 -7.400 1.00 91.62 100 GLN A CA 1
ATOM 771 C C . GLN A 1 100 ? 1.575 -2.472 -8.887 1.00 91.62 100 GLN A C 1
ATOM 773 O O . GLN A 1 100 ? 1.007 -3.266 -9.637 1.00 91.62 100 GLN A O 1
ATOM 778 N N . THR A 1 101 ? 2.118 -1.345 -9.340 1.00 91.56 101 THR A N 1
ATOM 779 C CA . THR A 1 101 ? 2.237 -1.010 -10.766 1.00 91.56 101 THR A CA 1
ATOM 780 C C . THR A 1 101 ? 3.665 -1.226 -11.248 1.00 91.56 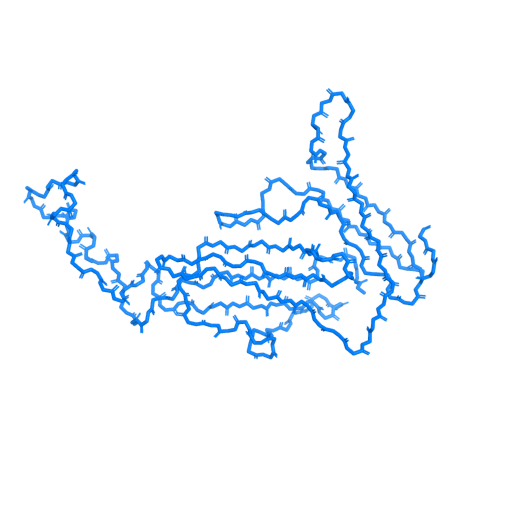101 THR A C 1
ATOM 782 O O . THR A 1 101 ? 4.617 -1.005 -10.500 1.00 91.56 101 THR A O 1
ATOM 785 N N . ASN A 1 102 ? 3.817 -1.643 -12.507 1.00 86.81 102 ASN A N 1
ATOM 786 C CA . ASN A 1 102 ? 5.105 -2.016 -13.087 1.00 86.81 102 ASN A CA 1
ATOM 787 C C . ASN A 1 102 ? 5.324 -1.328 -14.441 1.00 86.81 102 ASN A C 1
ATOM 789 O O . ASN A 1 102 ? 4.366 -1.025 -15.156 1.00 86.81 102 ASN A O 1
ATOM 793 N N . ALA A 1 103 ? 6.578 -1.069 -14.803 1.00 82.75 103 ALA A N 1
ATOM 794 C CA . ALA A 1 103 ? 6.918 -0.446 -16.079 1.00 82.75 103 ALA A CA 1
ATOM 795 C C . ALA A 1 103 ? 6.757 -1.446 -17.228 1.00 82.75 103 ALA A C 1
ATOM 797 O O . ALA A 1 103 ? 7.394 -2.495 -17.222 1.00 82.75 103 ALA A O 1
ATOM 798 N N . ASN A 1 104 ? 5.918 -1.126 -18.221 1.00 81.06 104 ASN A N 1
ATOM 799 C CA . ASN A 1 104 ? 5.658 -1.982 -19.392 1.00 81.06 104 ASN A CA 1
ATOM 800 C C . ASN A 1 104 ? 5.312 -3.447 -19.041 1.00 81.06 104 ASN A C 1
ATOM 802 O O . ASN A 1 104 ? 5.533 -4.362 -19.832 1.00 81.06 104 ASN A O 1
ATOM 806 N N . GLN A 1 105 ? 4.763 -3.671 -17.848 1.00 85.06 105 GLN A N 1
ATOM 807 C CA . GLN A 1 105 ? 4.440 -4.979 -17.290 1.00 85.06 105 GLN A CA 1
ATOM 808 C C . GLN A 1 105 ? 3.080 -4.903 -16.575 1.00 85.06 105 GLN A C 1
ATOM 810 O O . GLN A 1 105 ? 2.677 -3.817 -16.149 1.00 85.06 105 GLN A O 1
ATOM 815 N N . PRO A 1 106 ? 2.349 -6.025 -16.427 1.00 90.62 106 PRO A N 1
ATOM 816 C CA . PRO A 1 106 ? 1.064 -6.028 -15.733 1.00 90.62 106 PRO A CA 1
ATOM 817 C C . PRO A 1 106 ? 1.173 -5.513 -14.295 1.00 90.62 106 PRO A C 1
ATOM 819 O O . PRO A 1 106 ? 2.161 -5.773 -13.607 1.00 90.62 106 PRO A O 1
ATOM 822 N N . ALA A 1 107 ? 0.135 -4.821 -13.827 1.00 92.62 107 ALA A N 1
ATOM 823 C CA . ALA A 1 107 ? -0.024 -4.534 -12.407 1.00 92.62 107 ALA A CA 1
ATOM 824 C C . ALA A 1 107 ? -0.362 -5.819 -11.634 1.00 92.62 107 ALA A C 1
ATOM 826 O O . ALA A 1 107 ? -0.978 -6.736 -12.183 1.00 92.62 107 ALA A O 1
ATOM 827 N N . LEU A 1 108 ? 0.025 -5.870 -10.363 1.00 94.12 108 LEU A N 1
ATOM 828 C CA . LEU A 1 108 ? -0.233 -6.997 -9.471 1.00 94.12 108 LEU A CA 1
ATOM 829 C C . LEU A 1 108 ? -1.067 -6.541 -8.273 1.00 94.12 108 LEU A C 1
ATOM 831 O O . LEU A 1 108 ? -0.768 -5.516 -7.664 1.00 94.12 108 LEU A O 1
ATOM 835 N N . LEU A 1 109 ? -2.090 -7.324 -7.930 1.00 94.50 109 LEU A N 1
ATOM 836 C CA . LEU A 1 109 ? -2.842 -7.198 -6.684 1.00 94.50 109 LEU A CA 1
ATOM 837 C C . LEU A 1 109 ? -2.492 -8.389 -5.790 1.00 94.50 109 LEU A C 1
ATOM 839 O O . LEU A 1 109 ? -2.762 -9.534 -6.152 1.00 94.50 109 LEU A O 1
ATOM 843 N N . TYR A 1 110 ? -1.920 -8.107 -4.628 1.00 93.38 110 TYR A N 1
ATOM 844 C CA . TYR A 1 110 ? -1.643 -9.090 -3.590 1.00 93.38 110 TYR A CA 1
ATOM 845 C C . TYR A 1 110 ? -2.715 -8.972 -2.528 1.00 93.38 110 TYR A C 1
ATOM 847 O O . TYR A 1 110 ? -2.820 -7.922 -1.895 1.00 93.38 110 TYR A O 1
ATOM 855 N N . ARG A 1 111 ? -3.492 -10.040 -2.349 1.00 94.00 111 ARG A N 1
ATOM 856 C CA . ARG A 1 111 ? -4.529 -10.071 -1.324 1.00 94.00 111 ARG A CA 1
ATOM 857 C C . ARG A 1 111 ? -3.998 -10.578 0.001 1.00 94.00 111 ARG A C 1
ATOM 859 O O . ARG A 1 111 ? -3.299 -11.594 0.033 1.00 94.00 111 ARG A O 1
ATOM 866 N N . GLY A 1 112 ? -4.334 -9.864 1.067 1.00 90.19 112 GLY A N 1
ATOM 867 C CA . GLY A 1 112 ? -4.057 -10.296 2.425 1.00 90.19 112 GLY A CA 1
ATOM 868 C C . GLY A 1 112 ? -4.778 -11.609 2.723 1.00 90.19 112 GLY A C 1
ATOM 869 O O . GLY A 1 112 ? -5.907 -11.833 2.301 1.00 90.19 112 GLY A O 1
ATOM 870 N N . THR A 1 113 ? -4.122 -12.510 3.450 1.00 90.69 113 THR A N 1
ATOM 871 C CA . THR A 1 113 ? -4.754 -13.746 3.930 1.00 90.69 113 THR A CA 1
ATOM 872 C C . THR A 1 113 ? -4.319 -14.024 5.358 1.00 90.69 113 THR A C 1
ATOM 874 O O . THR A 1 113 ? -3.155 -13.812 5.699 1.00 90.69 113 THR A O 1
ATOM 877 N N . THR A 1 114 ? -5.223 -14.540 6.189 1.00 88.50 114 THR A N 1
ATOM 878 C CA . THR A 1 114 ? -4.905 -14.991 7.548 1.00 88.50 114 THR A CA 1
ATOM 879 C C . THR A 1 114 ? -5.716 -16.228 7.908 1.00 88.50 114 THR A C 1
ATOM 881 O O . THR A 1 114 ? -6.876 -16.360 7.527 1.00 88.50 114 THR A O 1
ATOM 884 N N . GLU A 1 115 ? -5.125 -17.119 8.698 1.00 90.25 115 GLU A N 1
ATOM 885 C CA . GLU A 1 115 ? -5.852 -18.221 9.340 1.00 90.25 115 GLU A CA 1
ATOM 886 C C . GLU A 1 115 ? -6.528 -17.781 10.651 1.00 90.25 115 GLU A C 1
ATOM 888 O O . GLU A 1 115 ? -7.350 -18.504 11.211 1.00 90.25 115 GLU A O 1
ATOM 893 N N . LYS A 1 116 ? -6.169 -16.599 11.168 1.00 88.44 116 LYS A N 1
ATOM 894 C CA . LYS A 1 116 ? -6.632 -16.060 12.452 1.00 88.44 116 LYS A CA 1
ATOM 895 C C . LYS A 1 116 ? -7.172 -14.643 12.247 1.00 88.44 116 LYS A C 1
ATOM 897 O O . LYS A 1 116 ? -6.430 -13.682 12.464 1.00 88.44 116 LYS A O 1
ATOM 902 N N . PRO A 1 117 ? -8.427 -14.493 11.792 1.00 86.38 117 PRO A N 1
ATOM 903 C CA . PRO A 1 117 ? -9.026 -13.177 11.630 1.00 86.38 117 PRO A CA 1
ATOM 904 C C . PRO A 1 117 ? -9.200 -12.499 12.993 1.00 86.38 117 PRO A C 1
ATOM 906 O O . PRO A 1 117 ? -9.524 -13.143 13.992 1.00 86.38 117 PRO A O 1
ATOM 909 N N . GLY A 1 118 ? -8.971 -11.190 13.018 1.00 88.94 118 GLY A N 1
ATOM 910 C CA . GLY A 1 118 ? -9.250 -10.322 14.157 1.00 88.94 118 GLY A CA 1
ATOM 911 C C . GLY A 1 118 ? -10.298 -9.277 13.793 1.00 88.94 118 GLY A C 1
ATOM 912 O O . GLY A 1 118 ? -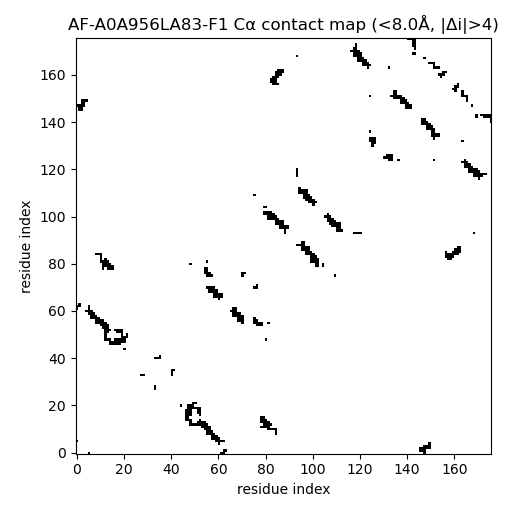10.599 -9.059 12.621 1.00 88.94 118 GLY A O 1
ATOM 913 N N . ASN A 1 119 ? -10.834 -8.609 14.805 1.00 92.81 119 ASN A N 1
ATOM 914 C CA . ASN A 1 119 ? -11.678 -7.442 14.622 1.00 92.81 119 ASN A CA 1
ATOM 915 C C . ASN A 1 119 ? -10.831 -6.257 14.151 1.00 92.81 119 ASN A C 1
ATOM 917 O O . ASN A 1 119 ? -9.645 -6.130 14.479 1.00 92.81 119 ASN A O 1
ATOM 921 N N . TRP A 1 120 ? -11.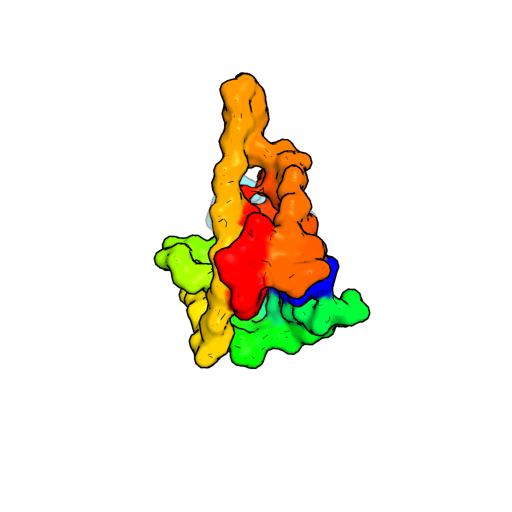460 -5.369 13.396 1.00 93.12 120 TRP A N 1
ATOM 922 C CA . TRP A 1 120 ? -10.821 -4.202 12.812 1.00 93.12 120 TRP A CA 1
ATOM 923 C C . TRP A 1 120 ? -11.819 -3.055 12.690 1.00 93.12 120 TRP A C 1
ATOM 925 O O . TRP A 1 120 ? -13.035 -3.253 12.721 1.00 93.12 120 TRP A O 1
ATOM 935 N N . VAL A 1 121 ? -11.292 -1.842 12.559 1.00 93.38 121 VAL A N 1
ATOM 936 C CA . VAL A 1 121 ? -12.067 -0.625 12.325 1.00 93.38 121 VAL A CA 1
ATOM 937 C C . VAL A 1 121 ? -11.400 0.183 11.222 1.00 93.38 121 VAL A C 1
ATOM 939 O O . VAL A 1 121 ? -10.182 0.361 11.211 1.00 93.38 121 VAL A O 1
ATOM 942 N N . GLN A 1 122 ? -12.213 0.708 10.305 1.00 94.38 122 GLN A N 1
ATOM 943 C CA . GLN A 1 122 ? -11.787 1.709 9.336 1.00 94.38 122 GLN A CA 1
ATOM 944 C C . GLN A 1 122 ? -12.527 3.023 9.543 1.00 94.38 122 GLN A C 1
ATOM 946 O O . GLN A 1 122 ? -13.747 3.045 9.701 1.00 94.38 122 GLN A O 1
ATOM 951 N N . LEU A 1 123 ? -11.795 4.130 9.450 1.00 95.06 123 LEU A N 1
ATOM 952 C CA . LEU A 1 123 ? -12.352 5.475 9.533 1.00 95.06 123 LEU A CA 1
ATOM 953 C C . LEU A 1 123 ? -12.036 6.256 8.258 1.00 95.06 123 LEU A C 1
ATOM 955 O O . LEU A 1 123 ? -10.874 6.427 7.886 1.00 95.06 123 LEU A O 1
ATOM 959 N N . LYS A 1 124 ? -13.078 6.769 7.597 1.00 95.06 124 LYS A N 1
ATOM 960 C CA . LYS A 1 124 ? -12.953 7.782 6.544 1.00 95.06 124 LYS A CA 1
ATOM 961 C C . LYS A 1 124 ? -13.220 9.146 7.169 1.00 95.06 124 LYS A C 1
ATOM 963 O O . LYS A 1 124 ? -14.332 9.405 7.621 1.00 95.06 124 LYS A O 1
ATOM 968 N N . LEU A 1 125 ? -12.210 10.004 7.186 1.00 95.62 125 LEU A N 1
ATOM 969 C CA . LEU A 1 125 ? -12.352 11.366 7.688 1.00 95.62 125 LEU A CA 1
ATOM 970 C C . LEU A 1 125 ? -12.706 12.310 6.537 1.00 95.62 125 LEU A C 1
ATOM 972 O O . LEU A 1 125 ? -12.159 12.190 5.442 1.00 95.62 125 LEU A O 1
ATOM 976 N N . GLU A 1 126 ? -13.617 13.249 6.790 1.00 96.06 126 GLU A N 1
ATOM 977 C CA . GLU A 1 126 ? -14.040 14.255 5.815 1.00 96.06 126 GLU A CA 1
ATOM 978 C C . GLU A 1 126 ? -13.960 15.648 6.441 1.00 96.06 126 GLU A C 1
ATOM 980 O O . GLU A 1 126 ? -14.607 15.935 7.450 1.00 96.06 126 GLU A O 1
ATOM 985 N N . GLY A 1 127 ? -13.167 16.536 5.840 1.00 94.00 127 GLY A N 1
ATOM 986 C CA . GLY A 1 127 ? -13.135 17.938 6.254 1.00 94.00 127 GLY A CA 1
ATOM 987 C C . GLY A 1 127 ? -14.447 18.636 5.899 1.00 94.00 127 GLY A C 1
ATOM 988 O O . GLY A 1 127 ? -14.956 18.493 4.789 1.00 94.00 127 GLY A O 1
ATOM 989 N N . THR A 1 128 ? -15.015 19.414 6.819 1.00 93.19 128 THR A N 1
ATOM 990 C CA . THR A 1 128 ? -16.346 20.016 6.626 1.00 93.19 128 THR A CA 1
ATOM 991 C C . THR A 1 128 ? -16.304 21.373 5.926 1.00 93.19 128 THR A C 1
ATOM 993 O O . THR A 1 128 ? -17.136 21.616 5.057 1.00 93.19 128 THR A O 1
ATOM 996 N N . GLN A 1 129 ? -15.325 22.226 6.241 1.00 91.06 129 GLN A N 1
ATOM 997 C CA . GLN A 1 129 ? -15.195 23.578 5.666 1.00 91.06 129 GLN A CA 1
ATOM 998 C C . GLN A 1 129 ? -14.080 23.675 4.614 1.00 91.06 129 GLN A C 1
ATOM 1000 O O . GLN A 1 129 ? -14.280 24.211 3.530 1.00 91.06 129 GLN A O 1
ATOM 1005 N N . ALA A 1 130 ? -12.908 23.126 4.928 1.00 88.88 130 ALA A N 1
ATOM 1006 C CA . ALA A 1 130 ? -11.730 23.050 4.067 1.00 88.88 130 ALA A CA 1
ATOM 1007 C C . ALA A 1 130 ? -11.009 21.719 4.331 1.00 88.88 130 ALA A C 1
ATOM 1009 O O . ALA A 1 130 ? -11.416 20.978 5.227 1.00 88.88 130 ALA A O 1
ATOM 1010 N N . ASN A 1 131 ? -9.958 21.413 3.558 1.00 91.62 131 ASN A N 1
ATOM 1011 C CA . ASN A 1 131 ? -9.226 20.144 3.658 1.00 91.62 131 ASN A CA 1
ATOM 1012 C C . ASN A 1 131 ? -10.188 18.941 3.595 1.00 91.62 131 ASN A C 1
ATOM 1014 O O . ASN A 1 131 ? -10.287 18.159 4.536 1.00 91.62 131 ASN A O 1
ATOM 1018 N N . ARG A 1 132 ? -10.961 18.832 2.500 1.00 93.00 132 ARG A N 1
ATOM 1019 C CA . ARG A 1 132 ? -12.028 17.819 2.343 1.00 93.00 132 ARG A CA 1
ATOM 1020 C C . ARG A 1 132 ? -11.523 16.387 2.531 1.00 93.00 132 ARG A C 1
ATOM 1022 O O . ARG A 1 132 ? -12.264 15.554 3.036 1.00 93.00 132 ARG A O 1
ATOM 1029 N N . ASP A 1 133 ? -10.260 16.153 2.195 1.00 91.50 133 ASP A N 1
ATOM 1030 C CA . ASP A 1 133 ? -9.571 14.872 2.352 1.00 91.50 133 ASP A CA 1
ATOM 1031 C C . ASP A 1 133 ? -9.005 14.628 3.757 1.00 91.50 133 ASP A C 1
ATOM 1033 O O . ASP A 1 133 ? -8.404 13.585 3.987 1.00 91.50 133 ASP A O 1
ATOM 1037 N N . ALA A 1 134 ? -9.162 15.585 4.674 1.00 95.19 134 ALA A N 1
ATOM 1038 C CA . ALA A 1 134 ? -8.704 15.531 6.059 1.00 95.19 134 ALA A CA 1
ATOM 1039 C C . ALA A 1 134 ? -7.199 15.253 6.234 1.00 95.19 134 ALA A C 1
ATOM 1041 O O . ALA A 1 134 ? -6.785 14.750 7.274 1.00 95.19 134 ALA A O 1
ATOM 1042 N N . VAL A 1 135 ? -6.361 15.604 5.253 1.00 93.62 135 VAL A N 1
ATOM 1043 C CA . VAL A 1 135 ? -4.908 15.376 5.314 1.00 93.62 135 VAL A CA 1
ATOM 1044 C C . VAL A 1 135 ? -4.313 16.063 6.547 1.00 93.62 135 VAL A C 1
ATOM 1046 O O . VAL A 1 135 ? -4.612 17.227 6.815 1.00 93.62 135 VAL A O 1
ATOM 1049 N N . GLY A 1 136 ? -3.491 15.336 7.304 1.00 91.81 136 GLY A N 1
ATOM 1050 C CA . GLY A 1 136 ? -2.899 15.772 8.571 1.00 91.81 136 GLY A CA 1
ATOM 1051 C C . GLY A 1 136 ? -3.794 15.580 9.802 1.00 91.81 136 GLY A C 1
ATOM 1052 O O . GLY A 1 136 ? -3.339 15.808 10.922 1.00 91.81 136 GLY A O 1
ATOM 1053 N N . ALA A 1 137 ? -5.052 15.152 9.642 1.00 94.50 137 ALA A N 1
ATOM 1054 C CA . ALA A 1 137 ? -5.897 14.797 10.779 1.00 94.50 137 ALA A CA 1
ATOM 1055 C C . ALA A 1 137 ? -5.388 13.513 11.450 1.00 94.50 137 ALA A C 1
ATOM 1057 O O . ALA A 1 137 ? -5.036 12.547 10.772 1.00 94.50 137 ALA A O 1
ATOM 1058 N N . ARG A 1 138 ? -5.387 13.497 12.786 1.00 94.62 138 ARG A N 1
ATOM 1059 C CA . ARG A 1 138 ? -4.941 12.369 13.613 1.00 94.62 138 ARG A CA 1
ATOM 1060 C C . ARG A 1 138 ? -6.103 11.766 14.380 1.00 94.62 138 ARG A C 1
ATOM 1062 O O . ARG A 1 138 ? -6.938 12.500 14.903 1.00 94.62 138 ARG A O 1
ATOM 1069 N N . VAL A 1 139 ? -6.111 10.444 14.493 1.00 94.62 139 VAL A N 1
ATOM 1070 C CA . VAL A 1 139 ? -7.050 9.696 15.329 1.00 94.62 139 VAL A CA 1
ATOM 1071 C C . VAL A 1 139 ? -6.263 8.850 16.313 1.00 94.62 139 VAL A C 1
ATOM 1073 O O . VAL A 1 139 ? -5.406 8.063 15.909 1.00 94.62 139 VAL A O 1
ATOM 1076 N N . LEU A 1 140 ? -6.584 9.024 17.594 1.00 94.81 140 LEU A N 1
ATOM 1077 C CA . LEU A 1 140 ? -6.240 8.080 18.645 1.00 94.81 140 LEU A CA 1
ATOM 1078 C C . LEU A 1 140 ? -7.444 7.160 18.837 1.00 94.81 140 LEU A C 1
ATOM 1080 O O . LEU A 1 140 ? -8.555 7.646 19.046 1.00 94.81 140 LEU A O 1
ATOM 1084 N N . LEU A 1 141 ? -7.219 5.856 18.746 1.00 93.69 141 LEU A N 1
ATOM 1085 C CA . LEU A 1 141 ? -8.238 4.832 18.945 1.00 93.69 141 LEU A CA 1
ATOM 1086 C C . LEU A 1 141 ? -7.788 3.926 20.085 1.00 93.69 141 LEU A C 1
ATOM 1088 O O . LEU A 1 141 ? -6.658 3.447 20.058 1.00 93.69 141 LEU A O 1
ATOM 1092 N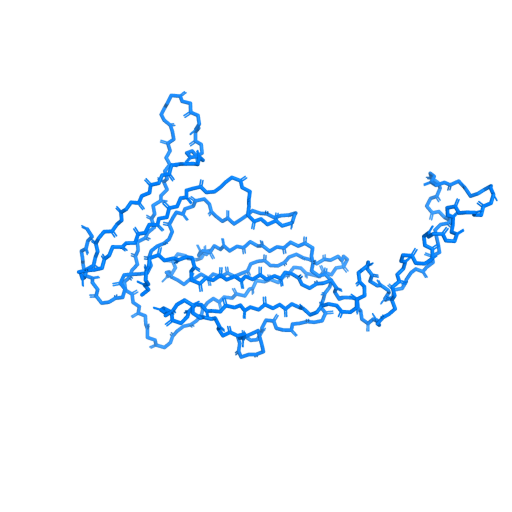 N . THR A 1 142 ? -8.649 3.683 21.072 1.00 95.00 142 THR A N 1
ATOM 1093 C CA . THR A 1 142 ? -8.328 2.819 22.214 1.00 95.00 142 THR A CA 1
ATOM 1094 C C . THR A 1 142 ? -9.194 1.571 22.166 1.00 95.00 142 THR A C 1
ATOM 1096 O O . THR A 1 142 ? -10.409 1.662 22.218 1.00 95.00 142 THR A O 1
ATOM 1099 N N . ALA A 1 143 ? -8.585 0.390 22.093 1.00 93.50 143 ALA A N 1
ATOM 1100 C CA . ALA A 1 143 ? -9.310 -0.874 22.015 1.00 93.50 143 ALA A CA 1
ATOM 1101 C C . ALA A 1 143 ? -8.546 -1.974 22.749 1.00 93.50 143 ALA A C 1
ATOM 1103 O O . ALA A 1 143 ? -7.333 -2.107 22.597 1.00 93.50 143 ALA A O 1
ATOM 1104 N N . GLY A 1 144 ? -9.248 -2.771 23.560 1.00 90.94 144 GLY A N 1
ATOM 1105 C CA . GLY A 1 144 ? -8.634 -3.893 24.282 1.00 90.94 144 GLY A CA 1
ATOM 1106 C C . GLY A 1 144 ? -7.537 -3.497 25.281 1.00 90.94 144 GLY A C 1
ATOM 1107 O O . GLY A 1 144 ? -6.708 -4.334 25.611 1.00 90.94 144 GLY A O 1
ATOM 1108 N N . GLY A 1 145 ? -7.524 -2.245 25.751 1.00 90.25 145 GLY A N 1
ATOM 1109 C CA . GLY A 1 145 ? -6.487 -1.711 26.645 1.00 90.25 145 GLY A CA 1
ATOM 1110 C C . GLY A 1 145 ? -5.291 -1.073 25.931 1.00 90.25 145 GLY A C 1
ATOM 1111 O O . GLY A 1 145 ? -4.484 -0.426 26.590 1.00 90.25 145 GLY A O 1
ATOM 1112 N N . GLU A 1 146 ? -5.218 -1.179 24.604 1.00 86.94 146 GLU A N 1
ATOM 1113 C CA . GLU A 1 146 ? -4.164 -0.588 23.776 1.00 86.94 146 GLU A CA 1
ATOM 1114 C C . GLU A 1 146 ? -4.645 0.705 23.116 1.00 86.94 146 GLU A C 1
ATOM 1116 O O . GLU A 1 146 ? -5.837 0.861 22.844 1.00 86.94 146 GLU A O 1
ATOM 1121 N N . THR A 1 147 ? -3.727 1.633 22.838 1.00 89.62 147 THR A N 1
ATOM 1122 C CA . THR A 1 147 ? -4.028 2.875 22.110 1.00 89.62 147 THR A CA 1
ATOM 1123 C C . THR A 1 147 ? -3.200 2.962 20.836 1.00 89.62 147 THR A C 1
ATOM 1125 O O . THR A 1 147 ? -1.982 2.836 20.865 1.00 89.62 147 THR A O 1
ATOM 1128 N N . TYR A 1 148 ? -3.876 3.227 19.723 1.00 87.25 148 TYR A N 1
ATOM 1129 C CA . TYR A 1 148 ? -3.309 3.292 18.383 1.00 87.25 148 TYR A CA 1
ATOM 1130 C C . TYR A 1 148 ? -3.399 4.721 17.854 1.00 87.25 148 TYR A C 1
ATOM 1132 O O . TYR A 1 148 ? -4.454 5.349 17.962 1.00 87.25 148 TYR A O 1
ATOM 1140 N N . LEU A 1 149 ? -2.333 5.223 17.231 1.00 89.81 149 LEU A N 1
ATOM 1141 C CA . LEU A 1 149 ? -2.332 6.522 16.560 1.00 89.81 149 LEU A CA 1
ATOM 1142 C C . LEU A 1 149 ? -2.231 6.326 15.047 1.00 89.81 149 LEU A C 1
ATOM 1144 O O . LEU A 1 149 ? -1.353 5.623 14.547 1.00 89.81 149 LEU A O 1
ATOM 1148 N N . ARG A 1 150 ? -3.114 6.983 14.293 1.00 89.81 150 ARG A N 1
ATOM 1149 C CA . ARG A 1 150 ? -3.006 7.072 12.831 1.00 89.81 150 ARG A CA 1
ATOM 1150 C C . ARG A 1 150 ? -3.253 8.498 12.361 1.00 89.81 150 ARG A C 1
ATOM 1152 O O . ARG A 1 150 ? -4.066 9.219 12.936 1.00 89.81 150 ARG A O 1
ATOM 1159 N N . GLU A 1 151 ? -2.558 8.892 11.301 1.00 92.12 151 GLU A N 1
ATOM 1160 C CA . GLU A 1 151 ? -2.713 10.187 10.637 1.00 92.12 151 GLU A CA 1
ATOM 1161 C C . GLU A 1 151 ? -3.155 9.979 9.186 1.00 92.12 151 GLU A C 1
ATOM 1163 O O . GLU A 1 151 ? -2.670 9.073 8.506 1.00 92.12 151 GLU A O 1
ATOM 1168 N N . VAL A 1 152 ? -4.060 10.827 8.694 1.00 92.19 152 VAL A N 1
ATOM 1169 C CA . VAL A 1 152 ? -4.419 10.841 7.274 1.00 92.19 152 VAL A CA 1
ATOM 1170 C C . VAL A 1 152 ? -3.273 11.455 6.486 1.00 92.19 152 VAL A C 1
ATOM 1172 O O . VAL A 1 152 ? -3.032 12.661 6.527 1.00 92.19 152 VAL A O 1
ATOM 1175 N N . ASN A 1 153 ? -2.577 10.617 5.733 1.00 86.88 153 ASN A N 1
ATOM 1176 C CA . ASN A 1 153 ? -1.434 11.026 4.939 1.00 86.88 153 ASN A CA 1
ATOM 1177 C C . ASN A 1 153 ? -1.859 11.473 3.517 1.00 86.88 153 ASN A C 1
ATOM 1179 O O . ASN A 1 153 ? -2.753 10.881 2.909 1.00 86.88 153 ASN A O 1
ATOM 1183 N N . GLY A 1 154 ? -1.228 12.531 2.990 1.00 81.62 154 GLY A N 1
ATOM 1184 C CA . GLY A 1 154 ? -1.492 13.087 1.651 1.00 81.62 154 GLY A CA 1
ATOM 1185 C C . GLY A 1 154 ? -0.487 12.700 0.553 1.00 81.62 154 GLY A C 1
ATOM 1186 O O . GLY A 1 154 ? -0.649 13.141 -0.581 1.00 81.62 154 GLY A O 1
ATOM 1187 N N . GLY A 1 155 ? 0.541 11.921 0.891 1.00 80.25 155 GLY A N 1
ATOM 1188 C CA . GLY A 1 155 ? 1.633 11.462 0.030 1.00 80.25 155 GLY A CA 1
ATOM 1189 C C . GLY A 1 155 ? 2.503 10.419 0.748 1.00 80.25 155 GLY A C 1
ATOM 1190 O O . GLY A 1 155 ? 3.340 10.800 1.567 1.00 80.25 155 GLY A O 1
ATOM 1191 N N . ASN A 1 156 ? 2.329 9.120 0.464 1.00 78.50 156 ASN A N 1
ATOM 1192 C CA . ASN A 1 156 ? 3.112 8.047 1.110 1.00 78.50 156 ASN A CA 1
ATOM 1193 C C . ASN A 1 156 ? 3.741 7.007 0.168 1.00 78.50 156 ASN A C 1
ATOM 1195 O O . ASN A 1 156 ? 4.182 5.958 0.632 1.00 78.50 156 ASN A O 1
ATOM 1199 N N . GLY A 1 157 ? 3.828 7.296 -1.132 1.00 74.50 157 GLY A N 1
ATOM 1200 C CA . GLY A 1 157 ? 4.461 6.408 -2.105 1.00 74.50 157 GLY A CA 1
ATOM 1201 C C . GLY A 1 157 ? 5.115 7.152 -3.267 1.00 74.50 157 GLY A C 1
ATOM 1202 O O . GLY A 1 157 ? 4.749 8.278 -3.606 1.00 74.50 157 GLY A O 1
ATOM 1203 N N . TYR A 1 158 ? 6.103 6.513 -3.894 1.00 75.06 158 TYR A N 1
ATOM 1204 C CA . TYR A 1 158 ? 6.650 6.980 -5.167 1.00 75.06 158 TYR A CA 1
ATOM 1205 C C . TYR A 1 158 ? 5.666 6.634 -6.287 1.00 75.06 158 TYR A C 1
ATOM 1207 O O . TYR A 1 158 ? 5.359 5.463 -6.493 1.00 75.06 158 TYR A O 1
ATOM 1215 N N . SER A 1 159 ? 5.166 7.656 -6.990 1.00 79.00 159 SER A N 1
ATOM 1216 C CA . SER A 1 159 ? 4.141 7.532 -8.044 1.00 79.00 159 SER A CA 1
ATOM 1217 C C . SER A 1 159 ? 2.869 6.780 -7.615 1.00 79.00 159 SER A C 1
ATOM 1219 O O . SER A 1 159 ? 2.160 6.214 -8.446 1.00 79.00 159 SER A O 1
ATOM 1221 N N . SER A 1 160 ? 2.565 6.768 -6.316 1.00 82.44 160 SER A N 1
ATOM 1222 C CA . SER A 1 160 ? 1.405 6.089 -5.744 1.00 82.44 160 SER A CA 1
ATOM 1223 C C . SER A 1 160 ? 0.952 6.758 -4.448 1.00 82.44 160 SER A C 1
ATOM 1225 O O . SER A 1 160 ? 1.691 7.513 -3.818 1.00 82.44 160 SER A O 1
ATOM 1227 N N . GLN A 1 161 ? -0.284 6.469 -4.048 1.00 84.94 161 GLN A N 1
ATOM 1228 C CA . GLN A 1 161 ? -0.862 6.912 -2.787 1.00 84.94 161 GLN A CA 1
ATOM 1229 C C . GLN A 1 161 ? -1.691 5.768 -2.206 1.00 84.94 161 GLN A C 1
ATOM 1231 O O . GLN A 1 161 ? -2.582 5.249 -2.879 1.00 84.94 161 GLN A O 1
ATOM 1236 N N . SER A 1 162 ? -1.408 5.382 -0.963 1.00 88.44 162 SER A N 1
ATOM 1237 C CA . SER A 1 162 ? -2.229 4.405 -0.236 1.00 88.44 162 SER A CA 1
ATOM 1238 C C . SER A 1 162 ? -3.578 5.009 0.166 1.00 88.44 162 SER A C 1
ATOM 1240 O O . SER A 1 162 ? -3.751 6.234 0.170 1.00 88.44 162 SER A O 1
ATOM 1242 N N . ALA A 1 163 ? -4.545 4.158 0.515 1.00 86.88 163 ALA A N 1
ATOM 1243 C CA . ALA A 1 163 ? -5.877 4.609 0.902 1.00 86.88 163 ALA A CA 1
ATOM 1244 C C . ALA A 1 163 ? -5.833 5.631 2.053 1.00 86.88 163 ALA A C 1
ATOM 1246 O O . ALA A 1 163 ? -5.084 5.486 3.014 1.00 86.88 163 ALA A O 1
ATOM 1247 N N . LYS A 1 164 ? -6.688 6.660 1.971 1.00 90.00 164 LYS A N 1
ATOM 1248 C CA . LYS A 1 164 ? -6.826 7.690 3.020 1.00 90.00 164 LYS A CA 1
ATOM 1249 C C . LYS A 1 164 ? -7.654 7.229 4.223 1.00 90.00 164 LYS A C 1
ATOM 1251 O O . LYS A 1 164 ? -7.770 7.960 5.202 1.00 90.00 164 LYS A O 1
ATOM 1256 N N . ARG A 1 165 ? -8.279 6.049 4.137 1.00 92.69 165 ARG A N 1
ATOM 1257 C CA . ARG A 1 165 ? -9.001 5.464 5.268 1.00 92.69 165 ARG A CA 1
ATOM 1258 C C . ARG A 1 165 ? -7.984 5.012 6.303 1.00 92.69 165 ARG A C 1
ATOM 1260 O O . ARG A 1 165 ? -7.059 4.276 5.974 1.00 92.69 165 ARG A O 1
ATOM 1267 N N . LEU A 1 166 ? -8.175 5.441 7.542 1.00 92.94 166 LEU A N 1
ATOM 1268 C CA . LEU A 1 166 ? -7.358 4.975 8.651 1.00 92.94 166 LEU A CA 1
ATOM 1269 C C . LEU A 1 166 ? -7.825 3.572 9.013 1.00 92.94 166 LEU A C 1
ATOM 1271 O O . LEU A 1 166 ? -8.992 3.395 9.356 1.00 92.94 166 LEU A O 1
ATOM 1275 N N . HIS A 1 167 ? -6.930 2.597 8.898 1.00 92.62 167 HIS A N 1
ATOM 1276 C CA . HIS A 1 167 ? -7.182 1.205 9.255 1.00 92.62 167 HIS A CA 1
ATOM 1277 C C . HIS A 1 167 ? -6.553 0.891 10.614 1.00 92.62 167 HIS A C 1
ATOM 1279 O O . HIS A 1 167 ? -5.411 1.276 10.887 1.00 92.62 167 HIS A O 1
ATOM 1285 N N . PHE A 1 168 ? -7.321 0.204 11.457 1.00 91.38 168 PHE A N 1
ATOM 1286 C CA . PHE A 1 168 ? -6.921 -0.262 12.775 1.00 91.38 168 PHE A CA 1
ATOM 1287 C C . PHE A 1 168 ? -7.296 -1.737 12.925 1.00 91.38 168 PHE A C 1
ATOM 1289 O O . PHE A 1 168 ? -8.478 -2.072 12.997 1.00 91.38 168 PHE A O 1
ATOM 1296 N N . GLY A 1 169 ? -6.304 -2.622 13.029 1.00 89.81 169 GLY A N 1
ATOM 1297 C CA . GLY A 1 169 ? -6.521 -3.978 13.533 1.00 89.81 169 GLY A CA 1
ATOM 1298 C C . GLY A 1 169 ? -6.597 -3.951 15.060 1.00 89.81 169 GLY A C 1
ATOM 1299 O O . GLY A 1 169 ? -5.623 -3.578 15.707 1.00 89.81 169 GLY A O 1
ATOM 1300 N N . ILE A 1 170 ? -7.732 -4.346 15.640 1.00 90.88 170 ILE A N 1
ATOM 1301 C CA . ILE A 1 170 ? -7.972 -4.316 17.098 1.00 90.88 170 ILE A CA 1
ATOM 1302 C C . ILE A 1 170 ? -7.980 -5.718 17.731 1.00 90.88 170 ILE A C 1
ATOM 1304 O O . ILE A 1 170 ? -8.296 -5.889 18.911 1.00 90.88 170 ILE A O 1
ATOM 1308 N N . GLY A 1 171 ? -7.616 -6.744 16.957 1.00 89.25 171 GLY A N 1
ATOM 1309 C CA . GLY A 1 171 ? -7.450 -8.112 17.441 1.00 89.25 171 GLY A CA 1
ATOM 1310 C C . GLY A 1 171 ? -8.747 -8.681 18.016 1.00 89.25 171 GLY A C 1
ATOM 1311 O O . GLY A 1 171 ? -9.774 -8.692 17.350 1.00 89.25 171 GLY A O 1
ATOM 1312 N N . GLY A 1 172 ? -8.715 -9.173 19.254 1.00 90.69 172 GLY A N 1
ATOM 1313 C CA . GLY A 1 172 ? -9.904 -9.722 19.917 1.00 90.69 172 GLY A CA 1
ATOM 1314 C C . GLY A 1 172 ? -10.852 -8.675 20.517 1.00 90.69 172 GLY A C 1
ATOM 1315 O O . GLY A 1 172 ? -11.900 -9.052 21.038 1.00 90.69 172 GLY A O 1
ATOM 1316 N N . ALA A 1 173 ? -10.503 -7.384 20.494 1.00 92.75 173 ALA A N 1
ATOM 1317 C CA . ALA A 1 173 ? -11.331 -6.345 21.100 1.00 92.75 173 ALA A CA 1
ATOM 1318 C C . ALA A 1 173 ? -12.660 -6.192 20.348 1.00 92.75 173 ALA A C 1
ATOM 1320 O O . ALA A 1 173 ? -12.695 -6.206 19.121 1.00 92.75 173 ALA A O 1
ATOM 1321 N N . THR A 1 174 ? -13.759 -6.041 21.084 1.00 94.38 174 THR A N 1
ATOM 1322 C CA . THR A 1 174 ? -15.119 -5.927 20.523 1.00 94.38 174 THR A CA 1
ATOM 1323 C C . THR A 1 174 ? -15.679 -4.504 20.579 1.00 94.38 174 THR A C 1
ATOM 1325 O O . THR A 1 174 ? -16.813 -4.278 20.162 1.00 94.38 174 THR A O 1
ATOM 1328 N N . ALA A 1 175 ? -14.899 -3.552 21.096 1.00 91.62 175 ALA A N 1
ATOM 1329 C CA . ALA A 1 175 ? -15.259 -2.146 21.224 1.00 91.62 175 ALA A CA 1
ATOM 1330 C C . ALA A 1 175 ? -14.014 -1.253 21.100 1.00 91.62 175 ALA A C 1
ATOM 1332 O O . ALA A 1 175 ? -12.896 -1.704 21.382 1.00 91.62 175 ALA A O 1
ATOM 1333 N N . VAL A 1 176 ? -14.252 -0.006 20.684 1.00 87.31 176 VAL A N 1
ATOM 1334 C CA . VAL A 1 176 ? -13.275 1.081 20.512 1.00 87.31 176 VAL A CA 1
ATOM 1335 C C . VAL A 1 176 ? -13.718 2.342 21.245 1.00 87.31 176 VAL A C 1
ATOM 1337 O O . VAL A 1 176 ? -14.928 2.420 21.565 1.00 87.31 176 VAL A O 1
#